Protein AF-A0A438X936-F1 (afdb_monomer_lite)

Foldseek 3Di:
DLLAAVPDVCVLVVLVVLVPDPCVVVSVVVNVVNLV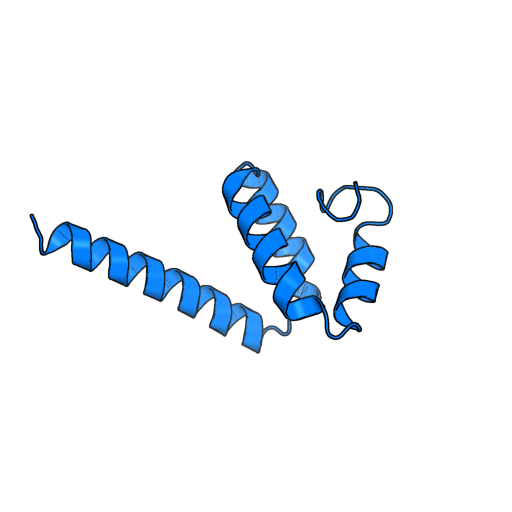VPDDPVRNVVVCVVCCVVDDVVVNVVVVVVVVVVVVVVVCVVVVVD

pLDDT: mean 73.65, std 6.91, range [50.72, 85.81]

Radius of gyration: 14.86 Å; chains: 1; bounding box: 27×30×43 Å

Secondary structure (DSSP, 8-state):
-TTT-TTSTTHHHHHHHHHTSTTHHHHHHHHHHHHHHH--HHHHHHHHHHHTTTS-HHHHHHHHHHHHHHHHHHHHHHHH--

Organism: Helicobacter pylori (NCBI:txid210)

Sequence (82 aa):
KPWVLPSALYSKEWHETLLKTPFYAEYSVKFFKQMTEFLSLKDKQKTFEFLAPLLNKKTLLEYVFFRLNRIFKRLKEKFFNS

Structure (mmCIF, N/CA/C/O backbone):
data_AF-A0A438X936-F1
#
_entry.id   AF-A0A438X936-F1
#
loop_
_atom_site.group_PDB
_atom_site.id
_atom_site.type_symbol
_atom_site.label_atom_id
_atom_site.label_alt_id
_atom_site.label_comp_id
_atom_site.label_asym_id
_atom_site.label_entity_id
_atom_site.label_seq_id
_atom_site.pdbx_PDB_ins_code
_atom_site.Cartn_x
_atom_site.Cartn_y
_atom_site.Cartn_z
_atom_site.occupancy
_atom_site.B_iso_or_equiv
_atom_site.auth_seq_id
_atom_site.auth_comp_id
_atom_site.auth_asym_id
_atom_site.auth_atom_id
_atom_site.pdbx_PDB_model_num
ATOM 1 N N . LYS A 1 1 ? -14.390 -1.544 -9.951 1.00 71.50 1 LYS A N 1
ATOM 2 C CA . LYS A 1 1 ? -13.493 -0.929 -10.963 1.00 71.50 1 LYS A CA 1
ATOM 3 C C . LYS A 1 1 ? -12.042 -1.231 -10.575 1.00 71.50 1 LYS A C 1
ATOM 5 O O . LYS A 1 1 ? -11.772 -1.158 -9.377 1.00 71.50 1 LYS A O 1
ATOM 10 N N . PRO A 1 2 ? -11.151 -1.561 -11.529 1.00 71.56 2 PRO A N 1
ATOM 11 C CA . PRO A 1 2 ? -9.749 -1.929 -11.266 1.00 71.56 2 PRO A CA 1
ATOM 12 C C . PRO A 1 2 ? -8.973 -0.874 -10.468 1.00 71.56 2 PRO A C 1
ATOM 14 O O . PRO A 1 2 ? -8.268 -1.201 -9.529 1.00 71.56 2 PRO A O 1
ATOM 17 N N . TRP A 1 3 ? -9.208 0.406 -10.763 1.00 71.19 3 TRP A N 1
ATOM 18 C CA . TRP A 1 3 ? -8.593 1.566 -10.101 1.00 71.19 3 TRP A CA 1
ATOM 19 C C . TRP A 1 3 ? -9.218 1.951 -8.746 1.00 71.19 3 TRP A C 1
ATOM 21 O O . TRP A 1 3 ? -8.932 3.005 -8.193 1.00 71.19 3 TRP A O 1
ATOM 31 N N . VAL A 1 4 ? -10.140 1.141 -8.221 1.00 69.06 4 VAL A N 1
ATOM 32 C CA . VAL A 1 4 ? -10.843 1.425 -6.953 1.00 69.06 4 VAL A CA 1
ATOM 33 C C . VAL A 1 4 ? -10.663 0.287 -5.959 1.00 69.06 4 VAL A C 1
ATOM 35 O O . VAL A 1 4 ? -10.560 0.527 -4.763 1.00 69.06 4 VAL A O 1
ATOM 38 N N . LEU A 1 5 ? -10.637 -0.956 -6.443 1.00 70.06 5 LEU A N 1
ATOM 39 C CA . LEU A 1 5 ? -10.581 -2.144 -5.601 1.00 70.06 5 LEU A CA 1
ATOM 40 C C . LEU A 1 5 ? -9.387 -3.013 -5.998 1.00 70.06 5 LEU A C 1
ATOM 42 O O . LEU A 1 5 ? -9.358 -3.489 -7.133 1.00 70.06 5 LEU A O 1
ATOM 46 N N . PRO A 1 6 ? -8.462 -3.307 -5.065 1.00 67.44 6 PRO A N 1
ATOM 47 C CA . PRO A 1 6 ? -7.332 -4.197 -5.323 1.00 67.44 6 PRO A CA 1
ATOM 48 C C . PRO A 1 6 ? -7.762 -5.600 -5.758 1.00 67.44 6 PRO A C 1
ATOM 50 O O . PRO A 1 6 ? -7.053 -6.246 -6.518 1.00 67.44 6 PRO A O 1
ATOM 53 N N . SER A 1 7 ? -8.929 -6.051 -5.288 1.00 71.56 7 SER A N 1
ATOM 54 C CA . SER A 1 7 ? -9.525 -7.355 -5.590 1.00 71.56 7 SER A CA 1
ATOM 55 C C . SER A 1 7 ? -10.258 -7.419 -6.933 1.00 71.56 7 SER A C 1
ATOM 57 O O . SER A 1 7 ? -10.755 -8.482 -7.298 1.00 71.56 7 SER A O 1
ATOM 59 N N . ALA A 1 8 ? -10.378 -6.306 -7.661 1.00 77.88 8 ALA A N 1
ATOM 60 C CA . ALA A 1 8 ? -11.048 -6.305 -8.953 1.00 77.88 8 ALA A CA 1
ATOM 61 C C . ALA A 1 8 ? -10.217 -7.039 -10.016 1.00 77.88 8 ALA A C 1
ATOM 63 O O . ALA A 1 8 ? -8.986 -6.975 -10.023 1.00 77.88 8 ALA A O 1
ATOM 64 N N . LEU A 1 9 ? -10.911 -7.691 -10.953 1.00 78.81 9 LEU A N 1
ATOM 65 C CA . LEU A 1 9 ? -10.300 -8.318 -12.123 1.00 78.81 9 LEU A CA 1
ATOM 66 C C . LEU A 1 9 ? -9.415 -7.295 -12.860 1.00 78.81 9 LEU A C 1
ATOM 68 O O . LEU A 1 9 ? -9.829 -6.151 -13.064 1.00 78.81 9 LEU A O 1
ATOM 72 N N . TYR A 1 10 ? -8.197 -7.703 -13.210 1.00 78.19 10 TYR A N 1
ATOM 73 C CA . TYR A 1 10 ? -7.167 -6.873 -13.846 1.00 78.19 10 TYR A CA 1
ATOM 74 C C . TYR A 1 10 ? -6.669 -5.654 -13.053 1.00 78.19 10 TYR A C 1
ATOM 76 O O . TYR A 1 10 ? -6.007 -4.767 -13.594 1.00 78.19 10 TYR A O 1
ATOM 84 N N . SER A 1 11 ? -6.962 -5.582 -11.749 1.00 78.69 11 SER A N 1
ATOM 85 C CA . SER A 1 11 ? -6.416 -4.538 -10.873 1.00 78.69 11 SER A CA 1
ATOM 86 C C . SER A 1 11 ? -4.887 -4.525 -10.915 1.00 78.69 11 SER A C 1
ATOM 88 O O . SER A 1 11 ? -4.277 -3.459 -10.965 1.00 78.69 11 SER A O 1
ATOM 90 N N . LYS A 1 12 ? -4.257 -5.702 -10.962 1.00 78.19 12 LYS A N 1
ATOM 91 C CA . LYS A 1 12 ? -2.802 -5.817 -10.968 1.00 78.19 12 LYS A CA 1
ATOM 92 C C . LYS A 1 12 ? -2.164 -5.220 -12.219 1.00 78.19 12 LYS A C 1
ATOM 94 O O . LYS A 1 12 ? -1.357 -4.302 -12.077 1.00 78.19 12 LYS A O 1
ATOM 99 N N . GLU A 1 13 ? -2.569 -5.650 -13.415 1.00 85.56 13 GLU A N 1
ATOM 100 C CA . GLU A 1 13 ? -2.002 -5.109 -14.657 1.00 85.56 13 GLU A CA 1
ATOM 101 C C . GLU A 1 13 ? -2.290 -3.608 -14.807 1.00 85.56 13 GLU A C 1
ATOM 103 O O . GLU A 1 13 ? -1.458 -2.855 -15.320 1.00 85.56 13 GLU A O 1
ATOM 108 N N . TRP A 1 14 ? -3.443 -3.144 -14.314 1.00 84.06 14 TRP A N 1
ATOM 109 C CA . TRP A 1 14 ? -3.800 -1.728 -14.347 1.00 84.06 14 TRP A CA 1
ATOM 110 C C . TRP A 1 14 ? -2.839 -0.874 -13.501 1.00 84.06 14 TRP A C 1
ATOM 112 O O . TRP A 1 14 ? -2.309 0.126 -13.991 1.00 84.06 14 TRP A O 1
ATOM 122 N N . HIS A 1 15 ? -2.553 -1.283 -12.258 1.00 77.94 15 HIS A N 1
ATOM 123 C CA . HIS A 1 15 ? -1.633 -0.554 -11.373 1.00 77.94 15 HIS A CA 1
ATOM 124 C C . HIS A 1 15 ? -0.175 -0.629 -11.852 1.00 77.94 15 HIS A C 1
ATOM 126 O O . HIS A 1 15 ? 0.546 0.365 -11.768 1.00 77.94 15 HIS A O 1
ATOM 132 N N . GLU A 1 16 ? 0.251 -1.765 -12.410 1.00 82.44 16 GLU A N 1
ATOM 133 C CA . GLU A 1 16 ? 1.575 -1.916 -13.031 1.00 82.44 16 GLU A CA 1
ATOM 134 C C . GLU A 1 16 ? 1.749 -1.015 -14.261 1.00 82.44 16 GLU A C 1
ATOM 136 O O . GLU A 1 16 ? 2.819 -0.443 -14.472 1.00 82.44 16 GLU A O 1
ATOM 141 N N . THR A 1 17 ? 0.693 -0.848 -15.061 1.00 85.31 17 THR A N 1
ATOM 142 C CA . THR A 1 17 ? 0.703 0.055 -16.220 1.00 85.31 17 THR A CA 1
ATOM 143 C C . THR A 1 17 ? 0.769 1.512 -15.776 1.00 85.31 17 THR A C 1
ATOM 145 O O . THR A 1 17 ? 1.568 2.283 -16.302 1.00 85.31 17 THR A O 1
ATOM 148 N N . LEU A 1 18 ? -0.014 1.888 -14.763 1.00 80.56 18 LEU A N 1
ATOM 149 C CA . LEU A 1 18 ? -0.031 3.246 -14.229 1.00 80.56 18 LEU A CA 1
ATOM 150 C C . LEU A 1 18 ? 1.327 3.664 -13.640 1.00 80.56 18 LEU A C 1
ATOM 152 O O . LEU A 1 18 ? 1.746 4.802 -13.841 1.00 80.56 18 LEU A O 1
ATOM 156 N N . LEU A 1 19 ? 2.033 2.757 -12.958 1.00 75.88 19 LEU A N 1
ATOM 157 C CA . LEU A 1 19 ? 3.368 3.007 -12.394 1.00 75.88 19 LEU A CA 1
ATOM 158 C C . LEU A 1 19 ? 4.394 3.480 -13.436 1.00 75.88 19 LEU A C 1
ATOM 160 O O . LEU A 1 19 ? 5.340 4.181 -13.090 1.00 75.88 19 LEU A O 1
ATOM 164 N N . LYS A 1 20 ? 4.200 3.124 -14.710 1.00 82.88 20 LYS A N 1
ATOM 165 C CA . LYS A 1 20 ? 5.070 3.532 -15.824 1.00 82.88 20 LYS A CA 1
ATOM 166 C C . LYS A 1 20 ?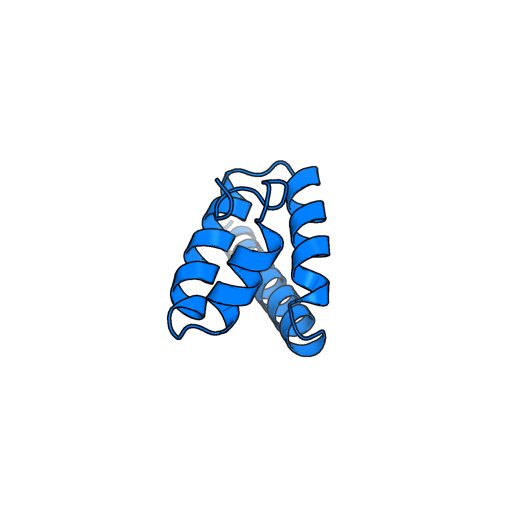 4.731 4.919 -16.374 1.00 82.88 20 LYS A C 1
ATOM 168 O O . LYS A 1 20 ? 5.442 5.422 -17.238 1.00 82.88 20 LYS A O 1
ATOM 173 N N . THR A 1 21 ? 3.641 5.527 -15.914 1.00 83.50 21 THR A N 1
ATOM 174 C CA . THR A 1 21 ? 3.165 6.824 -16.402 1.00 83.50 21 THR A CA 1
ATOM 175 C C . THR A 1 21 ? 3.620 7.969 -15.491 1.00 83.50 21 THR A C 1
ATOM 177 O O . THR A 1 21 ? 3.720 7.789 -14.274 1.00 83.50 21 THR A O 1
ATOM 180 N N . PRO A 1 22 ? 3.814 9.186 -16.033 1.00 81.00 22 PRO A N 1
ATOM 181 C CA . PRO A 1 22 ? 4.135 10.366 -15.225 1.00 81.00 22 PRO A CA 1
ATOM 182 C C . PRO A 1 22 ? 3.011 10.754 -14.245 1.00 81.00 22 PRO A C 1
ATOM 184 O O . PRO A 1 22 ? 3.254 11.450 -13.263 1.00 81.00 22 PRO A O 1
ATOM 187 N N . PHE A 1 23 ? 1.790 10.257 -14.461 1.00 74.38 23 PHE A N 1
ATOM 188 C CA . PHE A 1 23 ? 0.621 10.520 -13.618 1.00 74.38 23 PHE A CA 1
ATOM 189 C C . PHE A 1 23 ? 0.586 9.694 -12.322 1.00 74.38 23 PHE A C 1
ATOM 191 O O . PHE A 1 23 ? -0.298 9.894 -11.486 1.00 74.38 23 PHE A O 1
ATOM 198 N N . TYR A 1 24 ? 1.537 8.775 -12.119 1.00 78.56 24 TYR A N 1
ATOM 199 C CA . TYR A 1 24 ? 1.569 7.893 -10.950 1.00 78.56 24 TYR A CA 1
ATOM 200 C C . TYR A 1 24 ? 1.547 8.654 -9.615 1.00 78.56 24 TYR A C 1
ATOM 202 O O . TYR A 1 24 ? 0.818 8.275 -8.695 1.00 78.56 24 TYR A O 1
ATOM 210 N N . ALA A 1 25 ? 2.311 9.742 -9.497 1.00 71.00 25 ALA A N 1
ATOM 211 C CA . ALA A 1 25 ? 2.397 10.507 -8.253 1.00 71.00 25 ALA A CA 1
ATOM 212 C C . ALA A 1 25 ? 1.041 11.123 -7.870 1.00 71.00 25 ALA A C 1
ATOM 214 O O . ALA A 1 25 ? 0.590 11.013 -6.733 1.00 71.00 25 ALA A O 1
ATOM 215 N N . GLU A 1 26 ? 0.351 11.714 -8.839 1.00 76.38 26 GLU A N 1
ATOM 216 C CA . GLU A 1 26 ? -0.924 12.391 -8.617 1.00 76.38 26 GLU A CA 1
ATOM 217 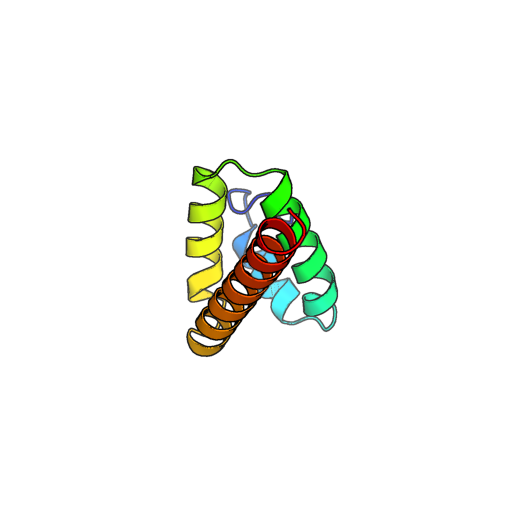C C . GLU A 1 26 ? -2.061 11.390 -8.360 1.00 76.38 26 GLU A C 1
ATOM 219 O O . GLU A 1 26 ? -2.891 11.569 -7.460 1.00 76.38 26 GLU A O 1
ATOM 224 N N . TYR A 1 27 ? -2.053 10.274 -9.092 1.00 78.06 27 TYR A N 1
ATOM 225 C CA . TYR A 1 27 ? -3.013 9.198 -8.891 1.00 78.06 27 TYR A CA 1
ATOM 226 C C . TYR A 1 27 ? -2.812 8.479 -7.554 1.00 78.06 27 TYR A C 1
ATOM 228 O O . TYR A 1 27 ? -3.786 8.255 -6.834 1.00 78.06 27 TYR A O 1
ATOM 236 N N . SER A 1 28 ? -1.574 8.126 -7.192 1.00 71.94 28 SER A N 1
ATOM 237 C CA . SER A 1 28 ? -1.286 7.385 -5.957 1.00 71.94 28 SER A CA 1
ATOM 238 C C . SER A 1 28 ? -1.786 8.142 -4.728 1.00 71.94 28 SER A C 1
ATOM 240 O O . SER A 1 28 ? -2.376 7.531 -3.842 1.00 71.94 28 SER A O 1
ATOM 242 N N . VAL A 1 29 ? -1.680 9.474 -4.704 1.00 71.56 29 VAL A N 1
ATOM 243 C CA . VAL A 1 29 ? -2.236 10.313 -3.630 1.00 71.56 29 VAL A CA 1
ATOM 244 C C . VAL A 1 29 ? -3.762 10.194 -3.537 1.00 71.56 29 VAL A C 1
ATOM 246 O O . VAL A 1 29 ? -4.291 9.990 -2.440 1.00 71.56 29 VAL A O 1
ATOM 249 N N . LYS A 1 30 ? -4.483 10.285 -4.666 1.00 73.94 30 LYS A N 1
ATOM 250 C CA . LYS A 1 30 ? -5.949 10.106 -4.702 1.00 73.94 30 LYS A CA 1
ATOM 251 C C . LYS A 1 30 ? -6.359 8.698 -4.281 1.00 73.94 30 LYS A C 1
ATOM 253 O O . LYS A 1 30 ? -7.275 8.550 -3.472 1.00 73.94 30 LYS A O 1
ATOM 258 N N . PHE A 1 31 ? -5.656 7.690 -4.786 1.00 73.38 31 PHE A N 1
ATOM 259 C CA . PHE A 1 31 ? -5.904 6.291 -4.472 1.00 73.38 31 PHE A CA 1
ATOM 260 C C . PHE A 1 31 ? -5.670 6.015 -2.987 1.00 73.38 31 PHE A C 1
ATOM 262 O O . PHE A 1 31 ? -6.577 5.560 -2.302 1.00 73.38 31 PHE A O 1
ATOM 269 N N . PHE A 1 32 ? -4.516 6.394 -2.431 1.00 69.06 32 PHE A N 1
ATOM 270 C CA . PHE A 1 32 ? -4.243 6.236 -1.002 1.00 69.06 32 PHE A CA 1
ATOM 271 C C . PHE A 1 32 ? -5.283 6.940 -0.132 1.00 69.06 32 PHE A C 1
ATOM 273 O O . PHE A 1 32 ? -5.702 6.370 0.874 1.00 69.06 32 PHE A O 1
ATOM 280 N N . LYS A 1 33 ? -5.737 8.141 -0.518 1.00 73.69 33 LYS A N 1
ATOM 281 C CA . LYS A 1 33 ? -6.802 8.852 0.200 1.00 73.69 33 LYS A CA 1
ATOM 282 C C . LYS A 1 33 ? -8.100 8.038 0.215 1.00 73.69 33 LYS A C 1
ATOM 284 O O . LYS A 1 33 ? -8.609 7.754 1.299 1.00 73.69 33 LYS A O 1
ATOM 289 N N . GLN A 1 34 ? -8.561 7.578 -0.950 1.00 70.44 34 GLN A N 1
ATOM 290 C CA . GLN A 1 34 ? -9.753 6.730 -1.063 1.00 70.44 34 GLN A CA 1
ATOM 291 C C . GLN A 1 34 ? -9.613 5.431 -0.267 1.00 70.44 34 GLN A C 1
ATOM 293 O O . GLN A 1 34 ? -10.522 5.064 0.467 1.00 70.44 34 GLN A O 1
ATOM 298 N N . MET A 1 35 ? -8.454 4.778 -0.317 1.00 66.81 35 MET A N 1
ATOM 299 C CA . MET A 1 35 ? -8.189 3.544 0.427 1.00 66.81 35 MET A CA 1
ATOM 300 C C . MET A 1 35 ? -8.180 3.777 1.938 1.00 66.81 35 MET A C 1
ATOM 302 O O . MET A 1 35 ? -8.634 2.936 2.711 1.00 66.81 35 MET A O 1
ATOM 306 N N . THR A 1 36 ? -7.702 4.937 2.390 1.00 67.00 36 THR A N 1
ATOM 307 C CA . THR A 1 36 ? -7.773 5.285 3.811 1.00 67.00 36 THR A CA 1
ATOM 308 C C . THR A 1 36 ? -9.189 5.610 4.285 1.00 67.00 36 THR A C 1
ATOM 310 O O . THR A 1 36 ? -9.498 5.314 5.441 1.00 67.00 36 THR A O 1
ATOM 313 N N . GLU A 1 37 ? -10.036 6.159 3.413 1.00 69.12 37 GLU A N 1
ATOM 314 C CA . GLU A 1 37 ? -11.408 6.582 3.726 1.00 69.12 37 GLU A CA 1
ATOM 315 C C . GLU A 1 37 ? -12.439 5.445 3.591 1.00 69.12 37 GLU A C 1
ATOM 317 O O . GLU A 1 37 ? -13.292 5.313 4.461 1.00 69.12 37 GLU A O 1
ATOM 322 N N . PHE A 1 38 ? -12.345 4.594 2.562 1.00 61.56 38 PHE A N 1
ATOM 323 C CA . PHE A 1 38 ? -13.392 3.617 2.216 1.00 61.56 38 PHE A CA 1
ATOM 324 C C . PHE A 1 38 ? -13.165 2.196 2.730 1.00 61.56 38 PHE A C 1
ATOM 326 O O . PHE A 1 38 ? -14.122 1.437 2.860 1.00 61.56 38 PHE A O 1
ATOM 333 N N . LEU A 1 39 ? -11.920 1.797 2.987 1.00 59.97 39 LEU A N 1
ATOM 334 C CA . LEU A 1 39 ? -11.633 0.400 3.288 1.00 59.97 39 LEU A CA 1
ATOM 335 C C . LEU A 1 39 ? -11.693 0.084 4.780 1.00 59.97 39 LEU A C 1
ATOM 337 O O . LEU A 1 39 ? -11.151 0.814 5.625 1.00 59.97 39 LEU A O 1
ATOM 341 N N . SER A 1 40 ? -12.301 -1.067 5.082 1.00 65.81 40 SER A N 1
ATOM 342 C CA . SER A 1 40 ? -12.222 -1.690 6.397 1.00 65.81 40 SER A CA 1
ATOM 343 C C . SER A 1 40 ? -10.756 -1.956 6.759 1.00 65.81 40 SER A C 1
ATOM 345 O O . SER A 1 40 ? -9.880 -2.038 5.892 1.00 65.81 40 SER A O 1
ATOM 347 N N . LEU A 1 41 ? -10.458 -2.097 8.051 1.00 65.06 41 LEU A N 1
ATOM 348 C CA . LEU A 1 41 ? -9.091 -2.341 8.533 1.00 65.06 41 LEU A CA 1
ATOM 349 C C . LEU A 1 41 ? -8.462 -3.580 7.857 1.00 65.06 41 LEU A C 1
ATOM 351 O O . LEU A 1 41 ? -7.283 -3.573 7.507 1.00 65.06 41 LEU A O 1
ATOM 355 N N . LYS A 1 42 ? -9.290 -4.590 7.563 1.00 66.31 42 LYS A N 1
ATOM 356 C CA . LYS A 1 42 ? -8.903 -5.832 6.884 1.00 66.31 42 LYS A CA 1
ATOM 357 C C . LYS A 1 42 ? -8.565 -5.620 5.401 1.00 66.31 42 LYS A C 1
ATOM 359 O O . LYS A 1 42 ? -7.607 -6.202 4.895 1.00 66.31 42 LYS A O 1
ATOM 364 N N . ASP A 1 43 ? -9.296 -4.747 4.712 1.00 66.25 43 ASP A N 1
ATOM 365 C CA . ASP A 1 43 ? -9.041 -4.439 3.299 1.00 66.25 43 ASP A CA 1
ATOM 366 C C . ASP A 1 43 ? -7.838 -3.500 3.121 1.00 66.25 43 ASP A C 1
ATOM 368 O O . ASP A 1 43 ? -7.081 -3.623 2.1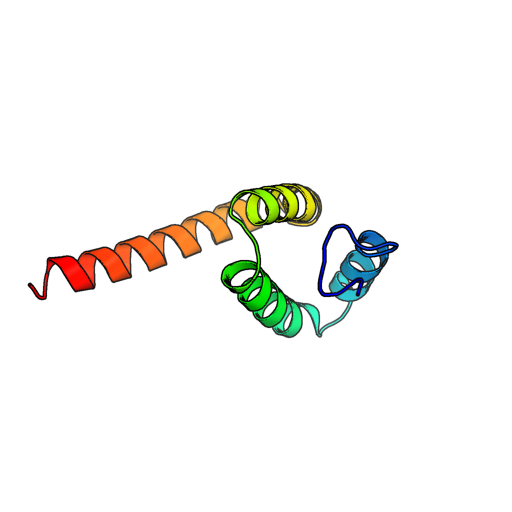56 1.00 66.25 43 ASP A O 1
ATOM 372 N N . LYS A 1 44 ? -7.593 -2.609 4.092 1.00 68.69 44 LYS A N 1
ATOM 373 C CA . LYS A 1 44 ? -6.366 -1.796 4.163 1.00 68.69 44 LYS A CA 1
ATOM 374 C C . LYS A 1 44 ? -5.120 -2.675 4.255 1.00 68.69 44 LYS A C 1
ATOM 376 O O . LYS A 1 44 ? -4.144 -2.411 3.558 1.00 68.69 44 LYS A O 1
ATOM 381 N N . GLN A 1 45 ? -5.174 -3.735 5.060 1.00 71.38 45 GLN A N 1
ATOM 382 C CA . GLN A 1 45 ? -4.075 -4.685 5.214 1.00 71.38 45 GLN A CA 1
ATOM 383 C C . GLN A 1 45 ? -3.803 -5.462 3.918 1.00 71.38 45 GLN A C 1
ATOM 385 O O . GLN A 1 45 ? -2.672 -5.453 3.439 1.00 71.38 45 GLN A O 1
ATOM 390 N N . LYS A 1 46 ? -4.843 -6.014 3.274 1.00 69.94 46 LYS A N 1
ATOM 391 C CA . LYS A 1 46 ? -4.711 -6.684 1.964 1.00 69.94 46 LYS A CA 1
ATOM 392 C C . LYS A 1 46 ? -4.155 -5.771 0.874 1.00 69.94 46 LYS A C 1
ATOM 394 O O . LYS A 1 46 ? -3.379 -6.201 0.029 1.00 69.94 46 LYS A O 1
ATOM 399 N N . THR A 1 47 ? -4.541 -4.499 0.892 1.00 67.38 47 THR A N 1
ATOM 400 C CA . THR A 1 47 ? -3.993 -3.511 -0.044 1.00 67.38 47 THR A CA 1
ATOM 401 C C . THR A 1 47 ? -2.517 -3.272 0.215 1.00 67.38 47 THR A C 1
ATOM 403 O O . THR A 1 47 ? -1.731 -3.183 -0.721 1.00 67.38 47 THR A O 1
ATOM 406 N N . PHE A 1 48 ? -2.135 -3.147 1.483 1.00 71.56 48 PHE A N 1
ATOM 407 C CA . PHE A 1 48 ? -0.744 -2.942 1.846 1.00 71.56 48 PHE A CA 1
ATOM 408 C C . PHE A 1 48 ? 0.115 -4.142 1.438 1.00 71.56 48 PHE A C 1
ATOM 410 O O . PHE A 1 48 ? 1.168 -3.948 0.845 1.00 71.56 48 PHE A O 1
ATOM 417 N N . GLU A 1 49 ? -0.368 -5.367 1.656 1.00 71.31 49 GLU A N 1
ATOM 418 C CA . GLU A 1 49 ? 0.270 -6.603 1.183 1.00 71.31 49 GLU A CA 1
ATOM 419 C C . GLU A 1 49 ? 0.386 -6.658 -0.347 1.00 71.31 49 GLU A C 1
ATOM 421 O O . GLU A 1 49 ? 1.398 -7.119 -0.863 1.00 71.31 49 GLU A O 1
ATOM 426 N N . PHE A 1 50 ? -0.605 -6.137 -1.078 1.00 71.00 50 PHE A N 1
ATOM 427 C CA . PHE A 1 50 ? -0.574 -6.028 -2.539 1.00 71.00 50 PHE A CA 1
ATOM 428 C C . PHE A 1 50 ? 0.416 -4.964 -3.046 1.00 71.00 50 PHE A C 1
ATOM 430 O O . PHE A 1 50 ? 1.119 -5.186 -4.031 1.00 71.00 50 PHE A O 1
ATOM 437 N N . LEU A 1 51 ? 0.499 -3.814 -2.372 1.00 67.94 51 LEU A N 1
ATOM 438 C CA . LEU A 1 51 ? 1.410 -2.722 -2.730 1.00 67.94 51 LEU A CA 1
ATOM 439 C C . LEU A 1 51 ? 2.851 -2.981 -2.270 1.00 67.94 51 LEU A C 1
ATOM 441 O O . LEU A 1 51 ? 3.782 -2.458 -2.875 1.00 67.94 51 LEU A O 1
ATOM 445 N N . ALA A 1 52 ? 3.053 -3.791 -1.229 1.00 69.69 52 ALA A N 1
ATOM 446 C CA . ALA A 1 52 ? 4.364 -4.100 -0.668 1.00 69.69 52 ALA A CA 1
ATOM 447 C C . ALA A 1 52 ? 5.384 -4.697 -1.654 1.00 69.69 52 ALA A C 1
ATOM 449 O O . ALA A 1 52 ? 6.535 -4.272 -1.605 1.00 69.69 52 ALA A O 1
ATOM 450 N N . PRO A 1 53 ? 5.023 -5.637 -2.548 1.00 66.88 53 PRO A N 1
ATOM 451 C CA . PRO A 1 53 ? 5.936 -6.124 -3.581 1.00 66.88 53 PRO A CA 1
ATOM 452 C C . PRO A 1 53 ? 6.115 -5.146 -4.754 1.00 66.88 53 PRO A C 1
ATOM 454 O O . PRO A 1 53 ? 7.121 -5.229 -5.451 1.00 66.88 53 PRO A O 1
ATOM 457 N N . LEU A 1 54 ? 5.163 -4.232 -4.981 1.00 66.88 54 LEU A N 1
ATOM 458 C CA . LEU A 1 54 ? 5.228 -3.220 -6.047 1.00 66.88 54 LEU A CA 1
ATOM 459 C C . LEU A 1 54 ? 6.063 -1.992 -5.644 1.00 66.88 54 LEU A C 1
ATOM 461 O O . LEU A 1 54 ? 6.617 -1.304 -6.499 1.00 66.88 54 LEU A O 1
ATOM 465 N N . LEU A 1 55 ? 6.160 -1.715 -4.344 1.00 62.94 55 LEU A N 1
ATOM 466 C CA . LEU A 1 55 ? 6.971 -0.645 -3.771 1.00 62.94 55 LEU A CA 1
ATOM 467 C C . LEU A 1 55 ? 8.346 -1.184 -3.364 1.00 62.94 55 LEU A C 1
ATOM 469 O O . LEU A 1 55 ? 8.471 -2.222 -2.721 1.00 62.94 55 LEU A O 1
ATOM 473 N N . ASN A 1 56 ? 9.408 -0.441 -3.673 1.00 67.50 56 ASN A N 1
ATOM 474 C CA . ASN A 1 56 ? 10.748 -0.779 -3.201 1.00 67.50 56 ASN A CA 1
ATOM 475 C C . ASN A 1 56 ? 10.760 -0.773 -1.655 1.00 67.50 56 ASN A C 1
ATOM 477 O O . ASN A 1 56 ? 10.314 0.205 -1.046 1.00 67.50 56 ASN A O 1
ATOM 481 N N . LYS A 1 57 ? 11.275 -1.830 -1.001 1.00 69.38 57 LYS A N 1
ATOM 482 C CA . LYS A 1 57 ? 11.278 -1.978 0.476 1.00 69.38 57 LYS A CA 1
ATOM 483 C C . LYS A 1 57 ? 11.773 -0.721 1.199 1.00 69.38 57 LYS A C 1
ATOM 485 O O . LYS A 1 57 ? 11.218 -0.351 2.231 1.00 69.38 57 LYS A O 1
ATOM 490 N N . LYS A 1 58 ? 12.771 -0.038 0.624 1.00 74.81 58 LYS A N 1
ATOM 491 C CA . LYS A 1 58 ? 13.303 1.233 1.136 1.00 74.81 58 LYS A CA 1
ATOM 492 C C . LYS A 1 58 ? 12.238 2.339 1.163 1.00 74.81 58 LYS A C 1
ATOM 494 O O . LYS A 1 58 ? 11.993 2.929 2.209 1.00 74.81 58 LYS A O 1
ATOM 499 N N . THR A 1 59 ? 11.551 2.553 0.042 1.00 71.94 59 THR A N 1
ATOM 500 C CA . THR A 1 59 ? 10.492 3.572 -0.088 1.00 71.94 59 THR A CA 1
ATOM 501 C C . THR A 1 59 ? 9.269 3.271 0.777 1.00 71.94 59 THR A C 1
ATOM 503 O O . THR A 1 59 ? 8.616 4.184 1.277 1.00 71.94 59 THR A O 1
ATOM 506 N N . LEU A 1 60 ? 8.971 1.990 1.002 1.00 74.00 60 LEU A N 1
ATOM 507 C CA . LEU A 1 60 ? 7.850 1.569 1.833 1.00 74.00 60 LEU A CA 1
ATOM 508 C C . LEU A 1 60 ? 8.119 1.827 3.319 1.00 74.00 60 LEU A C 1
ATOM 510 O O . LEU A 1 60 ? 7.252 2.364 4.007 1.00 74.00 60 LEU A O 1
ATOM 514 N N . LEU A 1 61 ? 9.330 1.522 3.797 1.00 74.81 61 LEU A N 1
ATOM 515 C CA . LEU A 1 61 ? 9.767 1.893 5.145 1.00 74.81 61 LEU A CA 1
ATOM 516 C C . LEU A 1 61 ? 9.731 3.413 5.337 1.00 74.81 61 LEU A C 1
ATOM 518 O O . LEU A 1 61 ? 9.121 3.880 6.295 1.00 74.81 61 LEU A O 1
ATOM 522 N N . GLU A 1 62 ? 10.295 4.186 4.405 1.00 77.50 62 GLU A N 1
ATOM 523 C CA . GLU A 1 62 ? 10.258 5.656 4.451 1.00 77.50 62 GLU A CA 1
ATOM 524 C C . GLU A 1 62 ? 8.820 6.199 4.511 1.00 77.50 62 GLU A C 1
ATOM 526 O O . GLU A 1 62 ? 8.520 7.067 5.333 1.00 77.50 62 GLU A O 1
ATOM 531 N N . TYR A 1 63 ? 7.898 5.647 3.715 1.00 76.75 63 TYR A N 1
ATOM 532 C CA . TYR A 1 63 ? 6.487 6.040 3.737 1.00 76.75 63 TYR A CA 1
ATOM 533 C C . TYR A 1 63 ? 5.790 5.698 5.063 1.00 76.75 63 TYR A C 1
ATOM 535 O O . TYR A 1 63 ? 5.041 6.523 5.598 1.00 76.75 63 TYR A O 1
ATOM 543 N N . VAL A 1 64 ? 6.031 4.503 5.616 1.00 78.56 64 VAL A N 1
ATOM 544 C CA . VAL A 1 64 ? 5.481 4.087 6.918 1.00 78.56 64 VAL A CA 1
ATOM 545 C C . VAL A 1 64 ? 5.995 5.002 8.028 1.00 78.56 64 VAL A C 1
ATOM 547 O O . VAL A 1 64 ? 5.189 5.520 8.804 1.00 78.56 64 VAL A O 1
ATOM 550 N N . PHE A 1 65 ? 7.303 5.275 8.062 1.00 78.31 65 PHE A N 1
ATOM 551 C CA . PHE A 1 65 ? 7.896 6.217 9.012 1.00 78.31 65 PHE A CA 1
ATOM 552 C C . PHE A 1 65 ? 7.309 7.620 8.859 1.00 78.31 65 PHE A C 1
ATOM 554 O O . PHE A 1 65 ? 6.913 8.224 9.854 1.00 78.31 65 PHE A O 1
ATOM 561 N N . PHE A 1 66 ? 7.163 8.121 7.631 1.00 82.75 66 PHE A N 1
ATOM 562 C CA . PHE A 1 66 ? 6.545 9.420 7.361 1.00 82.75 66 PHE A CA 1
ATOM 563 C C . PHE A 1 66 ? 5.094 9.495 7.865 1.00 82.75 66 PHE A C 1
ATOM 565 O O . PHE A 1 66 ? 4.703 10.466 8.522 1.00 82.75 66 PHE A O 1
ATOM 572 N N . ARG A 1 67 ? 4.288 8.455 7.605 1.00 79.44 67 ARG A N 1
ATOM 573 C CA . ARG A 1 67 ? 2.901 8.363 8.092 1.00 79.44 67 ARG A CA 1
ATOM 574 C C . ARG A 1 67 ? 2.836 8.329 9.615 1.00 79.44 67 ARG A C 1
ATOM 576 O O . ARG A 1 67 ? 2.021 9.060 10.178 1.00 79.44 67 ARG A O 1
ATOM 583 N N . LEU A 1 68 ? 3.683 7.531 10.266 1.00 77.50 68 LEU A N 1
ATOM 584 C CA . LEU A 1 68 ? 3.762 7.464 11.725 1.00 77.50 68 LEU A CA 1
ATOM 585 C C . LEU A 1 68 ? 4.166 8.817 12.313 1.00 77.50 68 LEU A C 1
ATOM 587 O O . LEU A 1 68 ? 3.454 9.327 13.173 1.00 77.50 68 LEU A O 1
ATOM 591 N N . ASN A 1 69 ? 5.212 9.461 11.789 1.00 81.25 69 ASN A N 1
ATOM 592 C CA . ASN A 1 69 ? 5.651 10.780 12.255 1.00 81.25 69 ASN A CA 1
ATOM 593 C C . ASN A 1 69 ? 4.543 11.833 12.156 1.00 81.25 69 ASN A C 1
ATOM 595 O O . ASN A 1 69 ? 4.355 12.639 13.066 1.00 81.25 69 ASN A O 1
ATOM 599 N N . ARG A 1 70 ? 3.756 11.813 11.075 1.00 78.81 70 ARG A N 1
ATOM 600 C CA . ARG A 1 70 ? 2.615 12.722 10.909 1.00 78.81 70 ARG A CA 1
ATOM 601 C C . ARG A 1 70 ? 1.495 12.453 11.919 1.00 78.81 70 ARG A C 1
ATOM 603 O O . ARG A 1 70 ? 0.847 13.400 12.365 1.00 78.81 70 ARG A O 1
ATOM 610 N N . ILE A 1 71 ? 1.252 11.190 12.271 1.00 80.81 71 ILE A N 1
ATOM 611 C CA . ILE A 1 71 ? 0.289 10.815 13.318 1.00 80.81 71 ILE A CA 1
ATOM 612 C C . ILE A 1 71 ? 0.804 11.267 14.688 1.00 80.81 71 ILE A C 1
ATOM 614 O O . ILE A 1 71 ? 0.065 11.934 15.408 1.00 80.81 71 ILE A O 1
ATOM 618 N N . PHE A 1 72 ? 2.072 10.998 15.013 1.00 79.88 72 PHE A N 1
ATOM 619 C CA . PHE A 1 72 ? 2.702 11.447 16.257 1.00 79.88 72 PHE A CA 1
ATOM 620 C C . PHE A 1 72 ? 2.679 12.968 16.399 1.00 79.88 72 PHE A C 1
ATOM 622 O O . PHE A 1 72 ? 2.338 13.467 17.467 1.00 79.88 72 PHE A O 1
ATOM 629 N N . LYS A 1 73 ? 2.954 13.714 15.323 1.00 85.81 73 LYS A N 1
ATOM 630 C CA . LYS A 1 73 ? 2.873 15.180 15.327 1.00 85.81 73 LYS A CA 1
ATOM 631 C C . LYS A 1 73 ? 1.468 15.669 15.692 1.00 85.81 73 LYS A C 1
ATOM 633 O O . LYS A 1 73 ? 1.329 16.485 16.594 1.00 85.81 73 LYS A O 1
ATOM 638 N N . ARG A 1 74 ? 0.430 15.105 15.064 1.00 82.88 74 ARG A N 1
ATOM 639 C CA . ARG A 1 74 ? -0.977 15.437 15.360 1.00 82.88 74 ARG A CA 1
ATOM 640 C C . ARG A 1 74 ? -1.402 15.045 16.774 1.00 82.88 74 ARG A C 1
ATOM 642 O O . ARG A 1 74 ? -2.199 15.749 17.384 1.00 82.88 74 ARG A O 1
ATOM 649 N N . LEU A 1 75 ? -0.910 13.916 17.285 1.00 82.44 75 LEU A N 1
ATOM 650 C CA . LEU A 1 75 ? -1.162 13.495 18.664 1.00 82.44 75 LEU A CA 1
ATOM 651 C C . LEU A 1 75 ? -0.501 14.457 19.650 1.00 82.44 75 LEU A C 1
ATOM 653 O O . LEU A 1 75 ? -1.158 14.912 20.576 1.00 82.44 75 LEU A O 1
ATOM 657 N N . LYS A 1 76 ? 0.758 14.833 19.410 1.00 79.56 76 LYS A N 1
ATOM 658 C CA . LYS A 1 76 ? 1.485 15.795 20.242 1.00 79.56 76 LYS A CA 1
ATOM 659 C C . LYS A 1 76 ? 0.797 17.163 20.246 1.00 79.56 76 LYS A C 1
ATOM 661 O O . LYS A 1 76 ? 0.594 17.727 21.310 1.00 79.56 76 LYS A O 1
ATOM 666 N N . GLU A 1 77 ? 0.354 17.648 19.088 1.00 83.56 77 GLU A N 1
ATOM 667 C CA . GLU A 1 77 ? -0.424 18.892 18.970 1.00 83.56 77 GLU A CA 1
ATOM 668 C C . GLU A 1 77 ? -1.765 18.838 19.722 1.00 83.56 77 GLU A C 1
ATOM 670 O O . GLU A 1 77 ? -2.189 19.855 20.259 1.00 83.56 77 GLU A O 1
ATOM 675 N N . LYS A 1 78 ? -2.428 17.675 19.795 1.00 77.69 78 LYS A N 1
ATOM 676 C CA . LYS A 1 78 ? -3.657 17.501 20.591 1.00 77.69 78 LYS A CA 1
ATOM 677 C C . LYS A 1 78 ? -3.396 17.403 22.094 1.00 77.69 78 LYS A C 1
ATOM 679 O O . LYS A 1 78 ? -4.198 17.911 22.862 1.00 77.69 78 LYS A O 1
ATOM 684 N N . PHE A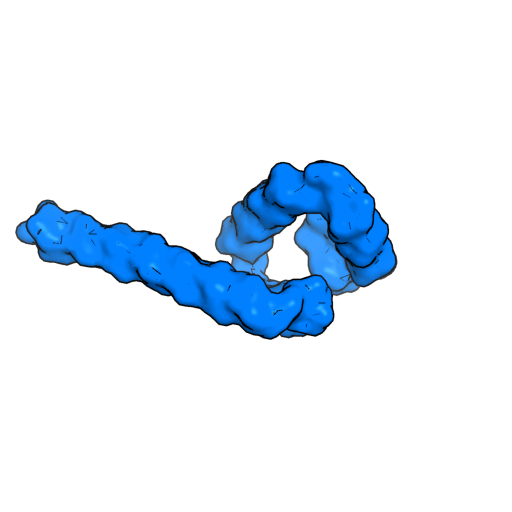 1 79 ? -2.313 16.745 22.503 1.00 72.81 79 PHE A N 1
ATOM 685 C CA . PHE A 1 79 ? -1.970 16.558 23.917 1.00 72.81 79 PHE A CA 1
ATOM 686 C C . PHE A 1 79 ? -1.363 17.809 24.565 1.00 72.81 79 PHE A C 1
ATOM 688 O O . PHE A 1 79 ? -1.538 17.993 25.758 1.00 72.81 79 PHE A O 1
ATOM 695 N N . PHE A 1 80 ? -0.653 18.653 23.806 1.00 62.69 80 PHE A N 1
ATOM 696 C CA . PHE A 1 80 ? -0.040 19.887 24.326 1.00 62.69 80 PHE A CA 1
ATOM 697 C C . PHE A 1 80 ? -0.948 21.129 24.244 1.00 62.69 80 PHE A C 1
ATOM 699 O O . PHE A 1 80 ? -0.622 22.137 24.857 1.00 62.69 80 PHE A O 1
ATOM 706 N N . ASN A 1 81 ? -2.056 21.078 23.493 1.00 57.62 81 ASN A N 1
ATOM 707 C CA . ASN A 1 81 ? -3.073 22.145 23.439 1.00 57.62 81 ASN A CA 1
ATOM 708 C C . ASN A 1 81 ? -4.301 21.850 24.331 1.00 57.62 81 ASN A C 1
ATOM 710 O O . ASN A 1 81 ? -5.350 22.465 24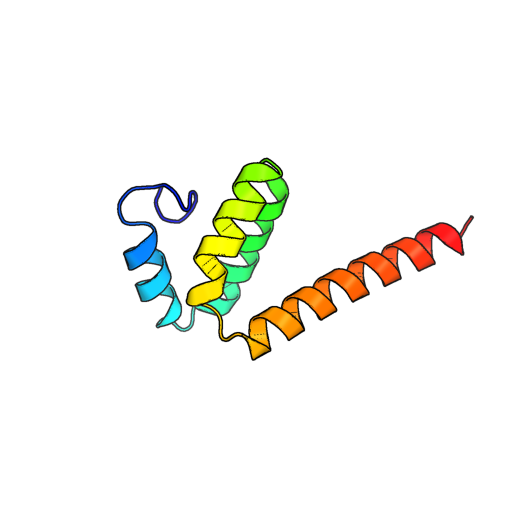.137 1.00 57.62 81 ASN A O 1
ATOM 714 N N . SER A 1 82 ? -4.193 20.893 25.259 1.00 50.72 82 SER A N 1
ATOM 715 C CA . SER A 1 82 ? -5.182 20.611 26.310 1.00 50.72 82 SER A CA 1
ATOM 716 C C . SER A 1 82 ? -4.604 20.959 27.671 1.00 50.72 82 SER A C 1
ATOM 718 O O . SER A 1 82 ? -5.442 21.190 28.568 1.00 50.72 82 SER A O 1
#